Protein AF-A0AAV1XYU0-F1 (afdb_monomer_lite)

Organism: Lupinus luteus (NCBI:txid3873)

pLDDT: mean 74.03, std 12.29, range [37.25, 91.75]

Secondary structure (DSSP, 8-state):
-BPPTT---PPPPPSSSTTS---------B--GGGGG--------S----B----GGGTS-SS----S-EEEEEEEE-TTS-EEEEEEEEE----GGGHHHHHHHS--

Foldseek 3Di:
DADDQEDDDDFDDAPDCVVHGDGPDDDDHDYDPVSLVDDHDYDDDDDDQFDWDDRPCVFPPDDDQFPDKTKDWTFTAGPVRDTDGIDIDIDGHHPPVCVVVVVVVVVD

Sequence (108 aa):
MAMRSNEIFEIKVDKVGGENLTWNDKFLFHVTPDFLVSETSSTFRDHLIGTVRFLISNILGGDSVRVTPCFSAVQIRRSSGRFHDVMNIGAMLIDSSEIHVLKKRYQR

Radius of gyration: 15.54 Å; chains: 1; bounding box: 39×28×39 Å

Structure (mmCIF, N/CA/C/O backbone):
data_AF-A0AAV1XYU0-F1
#
_entry.id   AF-A0AAV1XYU0-F1
#
loop_
_atom_site.group_PDB
_atom_site.id
_atom_site.type_symbol
_atom_site.label_atom_id
_atom_site.label_alt_id
_atom_site.label_comp_id
_atom_site.label_asym_id
_atom_site.label_entity_id
_atom_site.label_seq_id
_atom_site.pdbx_PDB_ins_code
_atom_site.Cartn_x
_atom_site.Cartn_y
_atom_site.Cartn_z
_atom_site.occupancy
_atom_site.B_iso_or_equiv
_atom_site.auth_seq_id
_atom_site.auth_comp_id
_atom_site.auth_asym_id
_atom_site.auth_atom_id
_atom_site.pdbx_PDB_model_num
ATOM 1 N N . MET A 1 1 ? 17.965 -8.530 -1.774 1.00 41.47 1 MET A N 1
ATOM 2 C CA . MET A 1 1 ? 17.014 -9.576 -1.348 1.00 41.47 1 MET A CA 1
ATOM 3 C C . MET A 1 1 ? 15.804 -9.466 -2.261 1.00 41.47 1 MET A C 1
ATOM 5 O O . MET A 1 1 ? 15.324 -8.353 -2.438 1.00 41.47 1 MET A O 1
ATOM 9 N N . ALA A 1 2 ? 15.424 -10.546 -2.946 1.00 52.84 2 ALA A N 1
ATOM 10 C CA . ALA A 1 2 ? 14.253 -10.549 -3.824 1.00 52.84 2 ALA A CA 1
ATOM 11 C C . ALA A 1 2 ? 13.019 -10.920 -2.996 1.00 52.84 2 ALA A C 1
ATOM 13 O O . ALA A 1 2 ? 13.079 -11.911 -2.268 1.00 52.84 2 ALA A O 1
ATOM 14 N N . MET A 1 3 ? 11.949 -10.128 -3.082 1.00 57.34 3 MET A N 1
ATOM 15 C CA . MET A 1 3 ? 10.731 -10.372 -2.303 1.00 57.34 3 MET A CA 1
ATOM 16 C C . MET A 1 3 ? 10.027 -11.623 -2.836 1.00 57.34 3 MET A C 1
ATOM 18 O O . MET A 1 3 ? 9.822 -11.760 -4.043 1.00 57.34 3 MET A O 1
ATOM 22 N N . ARG A 1 4 ? 9.674 -12.551 -1.942 1.00 57.88 4 ARG A N 1
ATOM 23 C CA . ARG A 1 4 ? 8.853 -13.728 -2.272 1.00 57.88 4 ARG A CA 1
ATOM 24 C C . ARG A 1 4 ? 7.385 -13.442 -1.960 1.00 57.88 4 ARG A C 1
ATOM 26 O O . ARG A 1 4 ? 7.082 -12.625 -1.096 1.00 57.88 4 ARG A O 1
ATOM 33 N N . SER A 1 5 ? 6.474 -14.149 -2.625 1.00 55.75 5 SER A N 1
ATOM 34 C CA . SER A 1 5 ? 5.019 -13.918 -2.618 1.00 55.75 5 SER A CA 1
ATOM 35 C C . SER A 1 5 ? 4.307 -13.998 -1.255 1.00 55.75 5 SER A C 1
ATOM 37 O O . SER A 1 5 ? 3.106 -13.777 -1.217 1.00 55.75 5 SER A O 1
ATOM 39 N N . ASN A 1 6 ? 5.004 -14.234 -0.136 1.00 61.50 6 ASN A N 1
ATOM 40 C CA . ASN A 1 6 ? 4.417 -14.329 1.209 1.00 61.50 6 ASN A CA 1
ATOM 41 C C . ASN A 1 6 ? 5.315 -13.745 2.326 1.00 61.50 6 ASN A C 1
ATOM 43 O O . ASN A 1 6 ? 5.233 -14.183 3.472 1.00 61.50 6 ASN A O 1
ATOM 47 N N . GLU A 1 7 ? 6.205 -12.794 2.021 1.00 67.94 7 GLU A N 1
ATOM 48 C CA . GLU A 1 7 ? 6.972 -12.105 3.072 1.00 67.94 7 GLU A CA 1
ATOM 49 C C . GLU A 1 7 ? 6.107 -11.067 3.802 1.00 67.94 7 GLU A C 1
ATOM 51 O O . GLU A 1 7 ? 5.445 -10.236 3.179 1.00 67.94 7 GLU A O 1
ATOM 56 N N . ILE A 1 8 ? 6.121 -11.127 5.135 1.00 69.56 8 ILE A N 1
ATOM 57 C CA . ILE A 1 8 ? 5.430 -10.187 6.021 1.00 69.56 8 ILE A CA 1
ATOM 58 C C . ILE A 1 8 ? 6.482 -9.262 6.629 1.00 69.56 8 ILE A C 1
ATOM 60 O O . ILE A 1 8 ? 7.501 -9.730 7.134 1.00 69.56 8 ILE A O 1
ATOM 64 N N . PHE A 1 9 ? 6.215 -7.959 6.595 1.00 73.69 9 PHE A N 1
ATOM 65 C CA . PHE A 1 9 ? 7.048 -6.941 7.225 1.00 73.69 9 PHE A CA 1
ATOM 66 C C . PHE A 1 9 ? 6.265 -6.254 8.336 1.00 73.69 9 PHE A C 1
ATOM 68 O O . PHE A 1 9 ? 5.089 -5.931 8.169 1.00 73.69 9 PHE A O 1
ATOM 75 N N . GLU A 1 10 ? 6.939 -6.015 9.455 1.00 76.94 10 GLU A N 1
ATOM 76 C CA . GLU A 1 10 ? 6.411 -5.242 10.571 1.00 76.94 10 GLU A CA 1
ATOM 77 C C . GLU A 1 10 ? 7.036 -3.846 10.548 1.00 76.94 10 GLU A C 1
ATOM 79 O O . GLU A 1 10 ? 8.255 -3.691 10.442 1.00 76.94 10 GLU A O 1
ATOM 84 N N . ILE A 1 11 ? 6.189 -2.823 10.625 1.00 77.75 11 ILE A N 1
ATOM 85 C CA . ILE A 1 11 ? 6.604 -1.432 10.827 1.00 77.75 11 ILE A CA 1
ATOM 86 C C . ILE A 1 11 ? 6.635 -1.111 12.315 1.00 77.75 11 ILE A C 1
ATOM 88 O O . ILE A 1 11 ? 5.952 -1.741 13.128 1.00 77.75 11 ILE A O 1
ATOM 92 N N . LYS A 1 12 ? 7.417 -0.098 12.685 1.00 77.31 12 LYS A N 1
ATOM 93 C CA . LYS A 1 12 ? 7.482 0.341 14.075 1.00 77.31 12 LYS A CA 1
ATOM 94 C C . LYS A 1 12 ? 6.126 0.900 14.511 1.00 77.31 12 LYS A C 1
ATOM 96 O O . LYS A 1 12 ? 5.467 1.631 13.775 1.00 77.31 12 LYS A O 1
ATOM 101 N N . VAL A 1 13 ? 5.748 0.609 15.755 1.00 78.06 13 VAL A N 1
ATOM 102 C CA . VAL A 1 13 ? 4.583 1.237 16.388 1.00 78.06 13 VAL A CA 1
ATOM 103 C C . VAL A 1 13 ? 4.791 2.751 16.438 1.00 78.06 13 VAL A C 1
ATOM 105 O O . VAL A 1 13 ? 5.782 3.227 17.006 1.00 78.06 13 VAL A O 1
ATOM 108 N N . ASP A 1 14 ? 3.849 3.495 15.862 1.00 77.62 14 ASP A N 1
ATOM 109 C CA . ASP A 1 14 ? 3.817 4.945 15.985 1.00 77.62 14 ASP A CA 1
ATOM 110 C C . ASP A 1 14 ? 3.397 5.311 17.413 1.00 77.62 14 ASP A C 1
ATOM 112 O O . ASP A 1 14 ? 2.354 4.884 17.905 1.00 77.62 14 ASP A O 1
ATOM 116 N N . LYS A 1 15 ? 4.254 6.068 18.100 1.00 80.44 15 LYS A N 1
ATOM 117 C CA . LYS A 1 15 ? 4.016 6.545 19.470 1.00 80.44 15 LYS A CA 1
ATOM 118 C C . LYS A 1 15 ? 3.639 8.027 19.516 1.00 80.44 15 LYS A C 1
ATOM 120 O O . LYS A 1 15 ? 3.400 8.540 20.603 1.00 80.44 15 LYS A O 1
ATOM 125 N N . VAL A 1 16 ? 3.657 8.716 18.375 1.00 79.62 16 VAL A N 1
ATOM 126 C CA . VAL A 1 16 ? 3.552 10.177 18.279 1.00 79.62 16 VAL A CA 1
ATOM 127 C C . VAL A 1 16 ? 2.251 10.594 17.599 1.00 79.62 16 VAL A C 1
ATOM 129 O O . VAL A 1 16 ? 1.597 11.507 18.091 1.00 79.62 16 VAL A O 1
ATOM 132 N N . GLY A 1 17 ? 1.850 9.924 16.514 1.00 72.06 17 GLY A N 1
ATOM 133 C CA . GLY A 1 17 ? 0.690 10.318 15.705 1.00 72.06 17 GLY A CA 1
ATOM 134 C C . GLY A 1 17 ? -0.672 10.177 16.393 1.00 72.06 17 GLY A C 1
ATOM 135 O O . GLY A 1 17 ? -1.652 10.761 15.933 1.00 72.06 17 GLY A O 1
ATOM 136 N N . GLY A 1 18 ? -0.751 9.455 17.517 1.00 79.06 18 GLY A N 1
ATOM 137 C CA . GLY A 1 18 ? -2.000 9.249 18.252 1.00 79.06 18 GLY A CA 1
ATOM 138 C C . GLY A 1 18 ? -3.059 8.580 17.372 1.00 79.06 18 GLY A C 1
ATOM 139 O O . GLY A 1 18 ? -2.857 7.463 16.907 1.00 79.06 18 GLY A O 1
ATOM 140 N N . GLU A 1 19 ? -4.174 9.273 17.135 1.00 75.50 19 GLU A N 1
ATOM 141 C CA . GLU A 1 19 ? -5.249 8.813 16.240 1.00 75.50 19 GLU A CA 1
ATOM 142 C C . GLU A 1 19 ? -4.906 8.977 14.745 1.00 75.50 19 GLU A C 1
ATOM 144 O O . GLU A 1 19 ? -5.512 8.318 13.909 1.00 75.50 19 GLU A O 1
ATOM 149 N N . ASN A 1 20 ? -3.909 9.803 14.399 1.00 77.12 20 ASN A N 1
ATOM 150 C CA . ASN A 1 20 ? -3.440 10.030 13.029 1.00 77.12 20 ASN A CA 1
ATOM 151 C C . ASN A 1 20 ? -2.060 9.400 12.828 1.00 77.12 20 ASN A C 1
ATOM 153 O O . ASN A 1 20 ? -1.021 10.067 12.874 1.00 77.12 20 ASN A O 1
ATOM 157 N N . LEU A 1 21 ? -2.060 8.089 12.617 1.00 72.81 21 LEU A N 1
ATOM 158 C CA . LEU A 1 21 ? -0.839 7.294 12.522 1.00 72.81 21 LEU A CA 1
ATOM 159 C C . LEU A 1 21 ? 0.039 7.777 11.359 1.00 72.81 21 LEU A C 1
ATOM 161 O O . LEU A 1 21 ? -0.407 7.872 10.215 1.00 72.81 21 LEU A O 1
ATOM 165 N N . THR A 1 22 ? 1.305 8.086 11.648 1.00 73.31 22 THR A N 1
ATOM 166 C CA . THR A 1 22 ? 2.270 8.603 10.668 1.00 73.31 22 THR A CA 1
ATOM 167 C C . THR A 1 22 ? 3.380 7.587 10.406 1.00 73.31 22 THR A C 1
ATOM 169 O O . THR A 1 22 ? 4.529 7.739 10.825 1.00 73.31 22 THR A O 1
ATOM 172 N N . TRP A 1 23 ? 3.051 6.520 9.681 1.00 72.75 23 TRP A N 1
ATOM 173 C CA . TRP A 1 23 ? 4.047 5.542 9.243 1.00 72.75 23 TRP A CA 1
ATOM 174 C C . TRP A 1 23 ? 4.724 6.001 7.950 1.00 72.75 23 TRP A C 1
ATOM 176 O O . TRP A 1 23 ? 4.177 5.862 6.861 1.00 72.75 23 TRP A O 1
ATOM 186 N N . ASN A 1 24 ? 5.931 6.557 8.077 1.00 73.88 24 ASN A N 1
ATOM 187 C CA . ASN A 1 24 ? 6.743 7.038 6.948 1.00 73.88 24 ASN A CA 1
ATOM 188 C C . ASN A 1 24 ? 7.847 6.051 6.527 1.00 73.88 24 ASN A C 1
ATOM 190 O O . ASN A 1 24 ? 8.750 6.420 5.768 1.00 73.88 24 ASN A O 1
ATOM 194 N N . ASP A 1 25 ? 7.795 4.816 7.032 1.00 76.88 25 ASP A N 1
ATOM 195 C CA . ASP A 1 25 ? 8.737 3.764 6.668 1.00 76.88 25 ASP A CA 1
ATOM 196 C C . ASP A 1 25 ? 8.622 3.440 5.173 1.00 76.88 25 ASP A C 1
ATOM 198 O O . ASP A 1 25 ? 7.532 3.332 4.607 1.00 76.88 25 ASP A O 1
ATOM 202 N N . LYS A 1 26 ? 9.773 3.306 4.511 1.00 76.69 26 LYS A N 1
ATOM 203 C CA . LYS A 1 26 ? 9.859 3.021 3.077 1.00 76.69 26 LYS A CA 1
ATOM 204 C C . LYS A 1 26 ? 10.529 1.680 2.877 1.00 76.69 26 LYS A C 1
ATOM 206 O O . LYS A 1 26 ? 11.645 1.463 3.344 1.00 76.69 26 LYS A O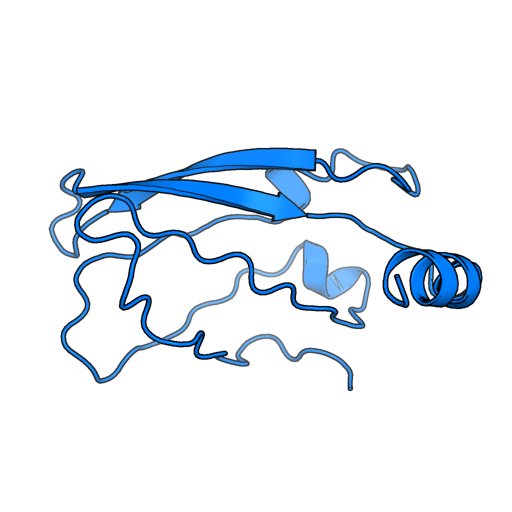 1
ATOM 211 N N . PHE A 1 27 ? 9.870 0.822 2.117 1.00 79.56 27 PHE A N 1
ATOM 212 C CA . PHE A 1 27 ? 10.395 -0.483 1.763 1.00 79.56 27 PHE A CA 1
ATOM 213 C C . PHE A 1 27 ? 10.855 -0.492 0.309 1.00 79.56 27 PHE A C 1
ATOM 215 O O . PHE A 1 27 ? 10.180 0.045 -0.569 1.00 79.56 27 PHE A O 1
ATOM 222 N N . LEU A 1 28 ? 12.014 -1.101 0.061 1.00 78.69 28 LEU A N 1
ATOM 223 C CA . LEU A 1 28 ? 12.547 -1.308 -1.279 1.00 78.69 28 LEU A CA 1
ATOM 224 C C . LEU A 1 28 ? 12.640 -2.805 -1.540 1.00 78.69 28 LEU A C 1
ATOM 226 O O . LEU A 1 28 ? 13.340 -3.524 -0.827 1.00 78.69 28 LEU A O 1
ATOM 230 N N . PHE A 1 29 ? 11.974 -3.248 -2.599 1.00 78.75 29 PHE A N 1
ATOM 231 C CA . PHE A 1 29 ? 11.941 -4.646 -2.994 1.00 78.75 29 PHE A CA 1
ATOM 232 C C . PHE A 1 29 ? 12.496 -4.801 -4.401 1.00 78.75 29 PHE A C 1
ATOM 234 O O . PHE A 1 29 ? 12.145 -4.044 -5.304 1.00 78.75 29 PHE A O 1
ATOM 241 N N . HIS A 1 30 ? 13.344 -5.809 -4.589 1.00 79.00 30 HIS A N 1
ATOM 242 C CA . HIS A 1 30 ? 13.671 -6.290 -5.922 1.00 79.00 30 HIS A CA 1
ATOM 243 C C . HIS A 1 30 ? 12.649 -7.364 -6.291 1.00 79.00 30 HIS A C 1
ATOM 245 O O . HIS A 1 30 ? 12.551 -8.383 -5.602 1.00 79.00 30 HIS A O 1
ATOM 251 N N . VAL A 1 31 ? 11.876 -7.121 -7.343 1.00 75.94 31 VAL A N 1
ATOM 252 C CA . VAL A 1 31 ? 10.761 -7.977 -7.759 1.00 75.94 31 VAL A CA 1
ATOM 253 C C . VAL A 1 31 ? 10.938 -8.386 -9.214 1.00 75.94 31 VAL A C 1
ATOM 255 O O . VAL A 1 31 ? 11.504 -7.636 -10.008 1.00 75.94 31 VAL A O 1
ATOM 258 N N . THR A 1 32 ? 10.481 -9.585 -9.566 1.00 78.25 32 THR A N 1
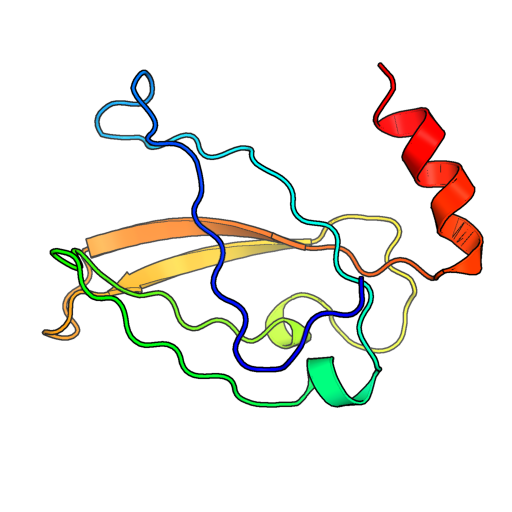ATOM 259 C CA . THR A 1 32 ? 10.353 -9.984 -10.972 1.00 78.25 32 THR A CA 1
ATOM 260 C C . THR A 1 32 ? 9.083 -9.367 -11.567 1.00 78.25 32 THR A C 1
ATOM 262 O O . THR A 1 32 ? 8.154 -9.064 -10.814 1.00 78.25 32 THR A O 1
ATOM 265 N N . PRO A 1 33 ? 8.987 -9.198 -12.897 1.00 74.25 33 PRO A N 1
ATOM 266 C CA . PRO A 1 33 ? 7.762 -8.703 -13.530 1.00 74.25 33 PRO A CA 1
ATOM 267 C C . PRO A 1 33 ? 6.510 -9.509 -13.140 1.00 74.25 33 PRO A C 1
ATOM 269 O O . PRO A 1 33 ? 5.478 -8.921 -12.824 1.00 74.25 33 PRO A O 1
ATOM 272 N N . ASP A 1 34 ? 6.629 -10.837 -13.040 1.00 73.94 34 ASP A N 1
ATOM 273 C CA . ASP A 1 34 ? 5.528 -11.743 -12.669 1.00 73.94 34 ASP A CA 1
ATOM 274 C C . ASP A 1 34 ? 4.972 -11.496 -11.257 1.00 73.94 34 ASP A C 1
ATOM 276 O O . ASP A 1 34 ? 3.809 -11.782 -10.975 1.00 73.94 34 ASP A O 1
ATOM 280 N N . PHE A 1 35 ? 5.777 -10.937 -10.348 1.00 74.94 35 PHE A N 1
ATOM 281 C CA . PHE A 1 35 ? 5.319 -10.601 -9.000 1.00 74.94 35 PHE A CA 1
ATOM 282 C C . PHE A 1 35 ? 4.249 -9.502 -9.017 1.00 74.94 35 PHE A C 1
ATOM 284 O O . PHE A 1 35 ? 3.330 -9.527 -8.200 1.00 74.94 35 PHE A O 1
ATOM 291 N N . LEU A 1 36 ? 4.331 -8.555 -9.959 1.00 68.06 36 LEU A N 1
ATOM 292 C CA . LEU A 1 36 ? 3.424 -7.403 -10.031 1.00 68.06 36 LEU A CA 1
ATOM 293 C C . LEU A 1 36 ? 1.979 -7.789 -10.383 1.00 68.06 36 LEU A C 1
ATOM 295 O O . LEU A 1 36 ? 1.068 -6.989 -10.167 1.00 68.06 36 LEU A O 1
ATOM 299 N N . VAL A 1 37 ? 1.773 -9.000 -10.910 1.00 68.31 37 VAL A N 1
ATOM 300 C CA . VAL A 1 37 ? 0.464 -9.525 -11.326 1.00 68.31 37 VAL A CA 1
ATOM 301 C C . VAL A 1 37 ? -0.062 -10.642 -10.419 1.00 68.31 37 VAL A C 1
ATOM 303 O O . VAL A 1 37 ? -1.197 -11.076 -10.597 1.00 68.31 37 VAL A O 1
ATOM 306 N N . SER A 1 38 ? 0.725 -11.112 -9.445 1.00 65.25 38 SER A N 1
ATOM 307 C CA . SER A 1 38 ? 0.316 -12.221 -8.577 1.00 65.25 38 SER A CA 1
ATOM 308 C C . SER A 1 38 ? -0.534 -11.739 -7.398 1.00 65.25 38 SER A C 1
ATOM 310 O O . SER A 1 38 ? -0.223 -10.726 -6.768 1.00 65.25 38 SER A O 1
ATOM 312 N N . GLU A 1 39 ? -1.578 -12.492 -7.052 1.00 64.06 39 GLU A N 1
ATOM 313 C CA . GLU A 1 39 ? -2.305 -12.277 -5.804 1.00 64.06 39 GLU A CA 1
ATOM 314 C C . GLU A 1 39 ? -1.539 -12.880 -4.622 1.00 64.06 39 GLU A C 1
ATOM 316 O O . GLU A 1 39 ? -1.128 -14.039 -4.660 1.00 64.06 39 GLU A O 1
ATOM 321 N N . THR A 1 40 ? -1.388 -12.110 -3.544 1.00 66.06 40 THR A N 1
ATOM 322 C CA . THR A 1 40 ? -0.754 -12.570 -2.303 1.00 66.06 40 THR A CA 1
ATOM 323 C C . THR A 1 40 ? -1.747 -12.529 -1.141 1.00 66.06 40 THR A C 1
ATOM 325 O O . THR A 1 40 ? -2.695 -11.734 -1.121 1.00 66.06 40 THR A O 1
ATOM 328 N N . SER A 1 41 ? -1.565 -13.423 -0.168 1.00 59.84 41 SER A N 1
ATOM 329 C CA . SER A 1 41 ? -2.371 -13.472 1.055 1.00 59.84 41 SER A CA 1
ATOM 330 C C . SER A 1 41 ? -1.478 -13.734 2.258 1.00 59.84 41 SER A C 1
ATOM 332 O O . SER A 1 41 ? -0.627 -14.618 2.205 1.00 59.84 41 SER A O 1
ATOM 334 N N . SER A 1 42 ? -1.705 -13.020 3.356 1.00 62.94 42 SER A N 1
ATOM 335 C CA . SER A 1 42 ? -0.984 -13.218 4.612 1.00 62.94 42 SER A CA 1
ATOM 336 C C . SER A 1 42 ? -1.948 -13.395 5.785 1.00 62.94 42 SER A C 1
ATOM 338 O O . SER A 1 42 ? -3.094 -12.945 5.754 1.00 62.94 42 SER A O 1
ATOM 340 N N . THR A 1 43 ? -1.475 -14.074 6.830 1.00 59.22 43 THR A N 1
ATOM 341 C CA . THR A 1 43 ? -2.203 -14.287 8.088 1.00 59.22 43 THR A CA 1
ATOM 342 C C . THR A 1 43 ? -1.433 -13.644 9.237 1.00 59.22 43 THR A C 1
ATOM 344 O O . THR A 1 43 ? -0.245 -13.925 9.398 1.00 59.22 43 THR A O 1
ATOM 347 N N . PHE A 1 44 ? -2.102 -12.828 10.052 1.00 64.81 44 PHE A N 1
ATOM 348 C CA . PHE A 1 44 ? -1.519 -12.170 11.227 1.00 64.81 44 PHE A CA 1
ATOM 349 C C . PHE A 1 44 ? -1.939 -12.891 12.515 1.00 64.81 44 PHE A C 1
ATOM 351 O O . PHE A 1 44 ? -3.062 -13.389 12.596 1.00 64.81 44 PHE A O 1
ATOM 358 N N . ARG A 1 45 ? -1.040 -12.973 13.508 1.00 58.69 45 ARG A N 1
ATOM 359 C CA . ARG A 1 45 ? -1.307 -13.645 14.799 1.00 58.69 45 ARG A CA 1
ATOM 360 C C . ARG A 1 45 ? -1.830 -12.704 15.891 1.00 58.69 45 ARG A C 1
ATOM 362 O O . ARG A 1 45 ? -2.463 -13.182 16.825 1.00 58.69 45 ARG A O 1
ATOM 369 N N . ASP A 1 46 ? -1.590 -11.401 15.761 1.00 70.44 46 ASP A N 1
ATOM 370 C CA . ASP A 1 46 ? -2.001 -10.392 16.744 1.00 70.44 46 ASP A CA 1
ATOM 371 C C . ASP A 1 46 ? -3.449 -9.919 16.556 1.00 70.44 46 ASP A C 1
ATOM 373 O O . ASP A 1 46 ? -4.121 -10.268 15.581 1.00 70.44 46 ASP A O 1
ATOM 377 N N . HIS A 1 47 ? -3.944 -9.103 17.498 1.00 77.12 47 HIS A N 1
ATOM 378 C CA . HIS A 1 47 ? -5.282 -8.512 17.428 1.00 77.12 47 HIS A CA 1
ATOM 379 C C . HIS A 1 47 ? -5.403 -7.560 16.227 1.00 77.12 47 HIS A C 1
ATOM 381 O O . HIS A 1 47 ? -5.095 -6.371 16.295 1.00 77.12 47 HIS A O 1
ATOM 387 N N . LEU A 1 48 ? -5.858 -8.115 15.107 1.00 80.75 48 LEU A N 1
ATOM 388 C CA . LEU A 1 48 ? -5.963 -7.432 13.829 1.00 80.75 48 LEU A CA 1
ATOM 389 C C . LEU A 1 48 ? -7.138 -6.449 13.824 1.00 80.75 48 LEU A C 1
ATOM 391 O O . LEU A 1 48 ? -8.305 -6.842 13.775 1.00 80.75 48 LEU A O 1
ATOM 395 N N . ILE A 1 49 ? -6.826 -5.154 13.833 1.00 84.19 49 ILE A N 1
ATOM 396 C CA . ILE A 1 49 ? -7.836 -4.087 13.826 1.00 84.19 49 ILE A CA 1
ATOM 397 C C . ILE A 1 49 ? -8.518 -3.984 12.450 1.00 84.19 49 ILE A C 1
ATOM 399 O O . ILE A 1 49 ? -9.731 -3.765 12.361 1.00 84.19 49 ILE A O 1
ATOM 403 N N . GLY A 1 50 ? -7.763 -4.208 11.373 1.00 85.50 50 GLY A N 1
ATOM 404 C CA . GLY A 1 50 ? -8.271 -4.226 10.009 1.00 85.50 50 GLY A CA 1
ATOM 405 C C . GLY A 1 50 ? -7.213 -4.639 8.993 1.00 85.50 50 GLY A C 1
ATOM 406 O O . GLY A 1 50 ? -6.045 -4.814 9.326 1.00 85.50 50 GLY A O 1
ATOM 407 N N . THR A 1 51 ? -7.644 -4.811 7.748 1.00 87.81 51 THR A N 1
ATOM 408 C CA . THR A 1 51 ? -6.788 -5.177 6.619 1.00 87.81 51 THR A CA 1
ATOM 409 C C . THR A 1 51 ? -6.990 -4.221 5.460 1.00 87.81 51 THR A C 1
ATOM 411 O O . THR A 1 51 ? -8.057 -3.625 5.286 1.00 87.81 51 THR A O 1
ATOM 414 N N . VAL A 1 52 ? -5.942 -4.112 4.656 1.00 86.56 52 VAL A N 1
ATOM 415 C CA . VAL A 1 52 ? -5.955 -3.458 3.357 1.00 86.56 52 VAL A CA 1
ATOM 416 C C . VAL A 1 52 ? -5.462 -4.484 2.349 1.00 86.56 52 VAL A C 1
ATOM 418 O O . VAL A 1 52 ? -4.394 -5.065 2.529 1.00 86.56 52 VAL A O 1
ATOM 421 N N . ARG A 1 53 ? -6.232 -4.694 1.281 1.00 83.75 53 ARG A N 1
ATOM 422 C CA . ARG A 1 53 ? -5.778 -5.424 0.095 1.00 83.75 53 ARG A CA 1
ATOM 423 C C . ARG A 1 53 ? -5.616 -4.421 -1.030 1.00 83.75 53 ARG A C 1
ATOM 425 O O . ARG A 1 53 ? -6.542 -3.671 -1.329 1.00 83.75 53 ARG A O 1
ATOM 432 N N . PHE A 1 54 ? -4.441 -4.410 -1.637 1.00 81.12 54 PHE A N 1
ATOM 433 C CA . PHE A 1 54 ? -4.092 -3.433 -2.649 1.00 81.12 54 PHE A CA 1
ATOM 434 C C . PHE A 1 54 ? -3.232 -4.080 -3.728 1.00 81.12 54 PHE A C 1
ATOM 436 O O . PHE A 1 54 ? -2.212 -4.696 -3.427 1.00 81.12 54 PHE A O 1
ATOM 443 N N . LEU A 1 55 ? -3.662 -3.943 -4.981 1.00 81.81 55 LEU A N 1
ATOM 444 C CA . LEU A 1 55 ? -2.889 -4.379 -6.136 1.00 81.81 55 LEU A CA 1
ATOM 445 C C . LEU A 1 55 ? -1.982 -3.232 -6.566 1.00 81.81 55 LEU A C 1
ATOM 447 O O . LEU A 1 55 ? -2.460 -2.144 -6.879 1.00 81.81 55 LEU A O 1
ATOM 451 N N . ILE A 1 56 ? -0.673 -3.476 -6.594 1.00 79.06 56 ILE A N 1
ATOM 452 C CA . ILE A 1 56 ? 0.326 -2.462 -6.964 1.00 79.06 56 ILE A CA 1
ATOM 453 C C . ILE A 1 56 ? 0.085 -1.941 -8.392 1.00 79.06 56 ILE A C 1
ATOM 455 O O . ILE A 1 56 ? 0.252 -0.748 -8.660 1.00 79.06 56 ILE A O 1
ATOM 459 N N . SER A 1 57 ? -0.392 -2.810 -9.285 1.00 77.75 57 SER A N 1
ATOM 460 C CA . SER A 1 57 ? -0.801 -2.462 -10.649 1.00 77.75 57 SER A CA 1
ATOM 461 C C . SER A 1 57 ? -1.891 -1.383 -10.713 1.00 77.75 57 SER A C 1
ATOM 463 O O . SER A 1 57 ? -1.955 -0.654 -11.698 1.00 77.75 57 SER A O 1
ATOM 465 N N . ASN A 1 58 ? -2.699 -1.202 -9.659 1.00 78.50 58 ASN A N 1
ATOM 466 C CA . ASN A 1 58 ? -3.725 -0.156 -9.627 1.00 78.50 58 ASN A CA 1
ATOM 467 C C . ASN A 1 58 ? -3.139 1.262 -9.565 1.00 78.50 58 ASN A C 1
ATOM 469 O O . ASN A 1 58 ? -3.834 2.207 -9.932 1.00 78.50 58 ASN A O 1
ATOM 473 N N . ILE A 1 59 ? -1.900 1.440 -9.088 1.00 79.81 59 ILE A N 1
ATOM 474 C CA . ILE A 1 59 ? -1.263 2.773 -9.016 1.00 79.81 59 ILE A CA 1
ATOM 475 C C . ILE A 1 59 ? -0.085 2.925 -9.958 1.00 79.81 59 ILE A C 1
ATOM 477 O O . ILE A 1 59 ? 0.227 4.035 -10.389 1.00 79.81 59 ILE A O 1
ATOM 481 N N . LEU A 1 60 ? 0.555 1.813 -10.304 1.00 77.00 60 LEU A N 1
ATOM 482 C CA . LEU A 1 60 ? 1.607 1.766 -11.300 1.00 77.00 60 LEU A CA 1
ATOM 483 C C . LEU A 1 60 ? 0.954 1.479 -12.656 1.00 77.00 60 LEU A C 1
ATOM 485 O O . LEU A 1 60 ? 0.984 0.358 -13.149 1.00 77.00 60 LEU A O 1
ATOM 489 N N . GLY A 1 61 ? 0.296 2.489 -13.234 1.00 64.06 61 GLY A N 1
ATOM 490 C CA . GLY A 1 61 ? -0.276 2.376 -14.580 1.00 64.06 61 GLY A CA 1
ATOM 491 C C . GLY A 1 61 ? 0.808 2.039 -15.614 1.00 64.06 61 GLY A C 1
ATOM 492 O O . GLY A 1 61 ? 1.912 2.583 -15.526 1.00 64.06 61 GLY A O 1
ATOM 493 N N . GLY A 1 62 ? 0.473 1.155 -16.560 1.00 60.00 62 GLY A N 1
ATOM 494 C CA . GLY A 1 62 ? 1.402 0.435 -17.441 1.00 60.00 62 GLY A CA 1
ATOM 495 C C . GLY A 1 62 ? 2.475 1.251 -18.183 1.00 60.00 62 GLY A C 1
ATOM 496 O O . GLY A 1 62 ? 2.295 2.425 -18.508 1.00 60.00 62 GLY A O 1
ATOM 497 N N . ASP A 1 63 ? 3.584 0.552 -18.445 1.00 54.62 63 ASP A N 1
ATOM 498 C CA . ASP A 1 63 ? 4.656 0.814 -19.421 1.00 54.62 63 ASP A CA 1
ATOM 499 C C . ASP A 1 63 ? 5.541 2.060 -19.305 1.00 54.62 63 ASP A C 1
ATOM 501 O O . ASP A 1 63 ? 6.177 2.476 -20.269 1.00 54.62 63 ASP A O 1
ATOM 505 N N . SER A 1 64 ? 5.728 2.621 -18.113 1.00 52.50 64 SER A N 1
ATOM 506 C CA . SER A 1 64 ? 6.812 3.599 -17.942 1.00 52.50 64 SER A CA 1
ATOM 507 C C . SER A 1 64 ? 7.539 3.435 -16.623 1.00 52.50 64 SER A C 1
ATOM 509 O O . SER A 1 64 ? 6.929 3.300 -15.565 1.00 52.50 64 SER A O 1
ATOM 511 N N . VAL A 1 65 ? 8.870 3.463 -16.701 1.00 54.78 65 VAL A N 1
ATOM 512 C CA . VAL A 1 65 ? 9.773 3.686 -15.573 1.00 54.78 65 VAL A CA 1
ATOM 513 C C . VAL A 1 65 ? 9.332 4.983 -14.894 1.00 54.78 65 VAL A C 1
ATOM 515 O O . VAL A 1 65 ? 9.598 6.085 -15.374 1.00 54.78 65 VAL A O 1
ATOM 518 N N . ARG A 1 66 ? 8.564 4.868 -13.807 1.00 60.69 66 ARG A N 1
ATOM 519 C CA . ARG A 1 66 ? 8.078 6.032 -13.068 1.00 60.69 66 ARG A CA 1
ATOM 520 C C . ARG A 1 66 ? 9.128 6.397 -12.035 1.00 60.69 66 ARG A C 1
ATOM 522 O O . ARG A 1 66 ? 9.088 5.913 -10.916 1.00 60.69 66 ARG A O 1
ATOM 529 N N . VAL A 1 67 ? 10.017 7.323 -12.387 1.00 65.81 67 VAL A N 1
ATOM 530 C CA . VAL A 1 67 ? 10.916 7.995 -11.423 1.00 65.81 67 VAL A CA 1
ATOM 531 C C . VAL A 1 67 ? 10.119 8.850 -10.411 1.00 65.81 67 VAL A C 1
ATOM 533 O O . VAL A 1 67 ? 10.667 9.353 -9.429 1.00 65.81 67 VAL A O 1
ATOM 536 N N . THR A 1 68 ? 8.810 9.023 -10.630 1.00 74.94 68 THR A N 1
ATOM 537 C CA . THR A 1 68 ? 7.898 9.759 -9.750 1.00 74.94 68 THR A CA 1
ATOM 538 C C . THR A 1 68 ? 7.009 8.799 -8.949 1.00 74.94 68 THR A C 1
ATOM 540 O O . THR A 1 68 ? 6.290 7.996 -9.551 1.00 74.94 68 THR A O 1
ATOM 543 N N . PRO A 1 69 ? 6.993 8.901 -7.606 1.00 80.38 69 PRO A N 1
ATOM 544 C CA . PRO A 1 69 ? 6.074 8.133 -6.775 1.00 80.38 69 PRO A CA 1
ATOM 545 C C . PRO A 1 69 ? 4.612 8.447 -7.104 1.00 80.38 69 PRO A C 1
ATOM 547 O O . PRO A 1 69 ? 4.231 9.608 -7.246 1.00 80.38 69 PRO A O 1
ATOM 550 N N . CYS A 1 70 ? 3.791 7.407 -7.186 1.00 85.69 70 CYS A N 1
ATOM 551 C CA . CYS A 1 70 ? 2.338 7.502 -7.284 1.00 85.69 70 CYS A CA 1
ATOM 552 C C . CYS A 1 70 ? 1.725 7.227 -5.910 1.00 85.69 70 CYS A C 1
ATOM 554 O O . CYS A 1 70 ? 2.233 6.384 -5.172 1.00 85.69 70 CYS A O 1
ATOM 556 N N . PHE A 1 71 ? 0.631 7.910 -5.578 1.00 86.06 71 PHE A N 1
ATOM 557 C CA . PHE A 1 71 ? -0.030 7.792 -4.278 1.00 86.06 71 PHE A CA 1
ATOM 558 C C . PHE A 1 71 ? -1.489 7.371 -4.440 1.00 86.06 71 PHE A C 1
ATOM 560 O O . PHE A 1 71 ? -2.155 7.770 -5.394 1.00 86.06 71 PHE A O 1
ATOM 567 N N . SER A 1 72 ? -1.988 6.580 -3.497 1.00 88.44 72 SER A N 1
ATOM 568 C CA . SER A 1 72 ? -3.389 6.178 -3.414 1.00 88.44 72 SER A CA 1
ATOM 569 C C . SER A 1 72 ? -3.841 6.098 -1.963 1.00 88.44 72 SER A C 1
ATOM 571 O O . SER A 1 72 ? -3.080 5.702 -1.081 1.00 88.44 72 SER A O 1
ATOM 573 N N . ALA A 1 73 ? -5.093 6.480 -1.734 1.00 90.81 73 ALA A N 1
ATOM 574 C CA . ALA A 1 73 ? -5.768 6.357 -0.456 1.00 90.81 73 ALA A CA 1
ATOM 575 C C . ALA A 1 73 ? -6.640 5.097 -0.477 1.00 90.81 73 ALA A C 1
ATOM 577 O O . ALA A 1 73 ? -7.512 4.948 -1.336 1.00 90.81 73 ALA A O 1
ATOM 578 N N . VAL A 1 74 ? -6.409 4.184 0.463 1.00 90.62 74 VAL A N 1
ATOM 579 C CA . VAL A 1 74 ? -7.083 2.883 0.532 1.00 90.62 74 VAL A CA 1
ATOM 580 C C . VAL A 1 74 ? -7.808 2.714 1.855 1.00 90.62 74 VAL A C 1
ATOM 582 O O . VAL A 1 74 ? -7.319 3.106 2.908 1.00 90.62 74 VAL A O 1
ATOM 585 N N . GLN A 1 75 ? -8.996 2.118 1.812 1.00 91.75 75 GLN A N 1
ATOM 586 C CA . GLN A 1 75 ? -9.805 1.915 3.010 1.00 91.75 75 GLN A CA 1
ATOM 587 C C . GLN A 1 75 ? -9.285 0.734 3.829 1.00 91.75 75 GLN A C 1
ATOM 589 O O . GLN A 1 75 ? -9.209 -0.391 3.329 1.00 91.75 75 GLN A O 1
ATOM 594 N N . ILE A 1 76 ? -9.025 0.974 5.110 1.00 90.50 76 ILE A N 1
ATOM 595 C CA . ILE A 1 76 ? -8.824 -0.067 6.110 1.00 90.50 76 ILE A CA 1
ATOM 596 C C . ILE A 1 76 ? -10.193 -0.641 6.471 1.00 90.50 76 ILE A C 1
ATOM 598 O O . ILE A 1 76 ? -11.103 0.081 6.897 1.00 90.50 76 ILE A O 1
ATOM 602 N N . ARG A 1 77 ? -10.349 -1.957 6.311 1.00 90.44 77 ARG A N 1
ATOM 603 C CA . ARG A 1 77 ? -11.591 -2.670 6.630 1.00 90.44 77 ARG A CA 1
ATOM 604 C C . ARG A 1 77 ? -11.377 -3.628 7.787 1.00 90.44 77 ARG A C 1
ATOM 606 O O . ARG A 1 77 ? -10.423 -4.404 7.790 1.00 90.44 77 ARG A O 1
ATOM 613 N N . ARG A 1 78 ? 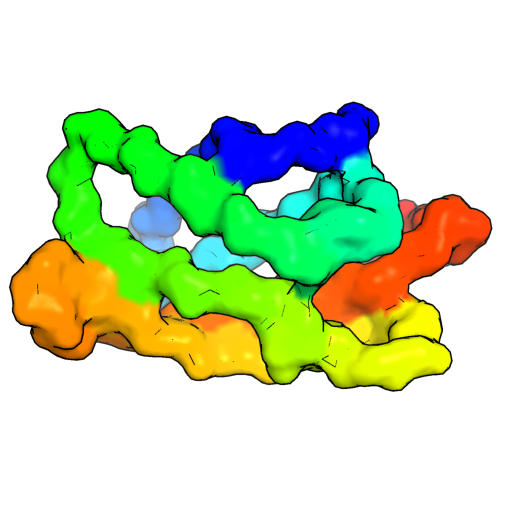-12.287 -3.602 8.763 1.00 89.38 78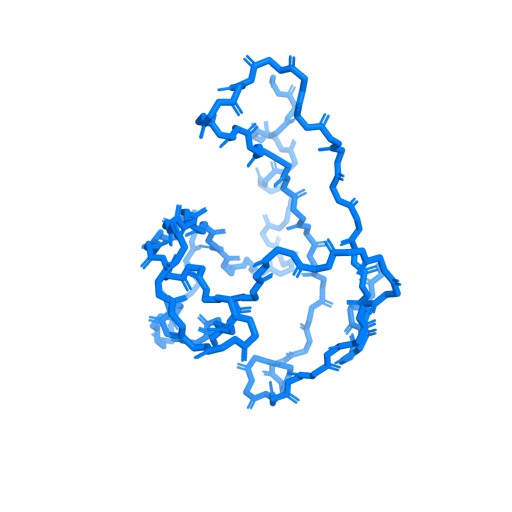 ARG A N 1
ATOM 614 C CA . ARG A 1 78 ? -12.320 -4.601 9.844 1.00 89.38 78 ARG A CA 1
ATOM 615 C C . ARG A 1 78 ? -12.605 -5.986 9.263 1.00 89.38 78 ARG A C 1
ATOM 617 O O . ARG A 1 78 ? -13.154 -6.094 8.170 1.00 89.38 78 ARG A O 1
ATOM 624 N N . SER A 1 79 ? -12.356 -7.041 10.036 1.00 85.19 79 SER A N 1
ATOM 625 C CA . SER A 1 79 ? -12.763 -8.411 9.673 1.00 85.19 79 SER A CA 1
ATOM 626 C C . SER A 1 79 ? -14.267 -8.544 9.383 1.00 85.19 79 SER A C 1
ATOM 628 O O . SER A 1 79 ? -14.669 -9.373 8.577 1.00 85.19 79 SER A O 1
ATOM 630 N N . SER A 1 80 ? -15.098 -7.674 9.970 1.00 87.19 80 SER A N 1
ATOM 631 C CA . SER A 1 80 ? -16.537 -7.565 9.673 1.00 87.19 80 SER A CA 1
ATOM 632 C C . SER A 1 80 ? -16.871 -6.867 8.345 1.00 87.19 80 SER A C 1
ATOM 634 O O . SER A 1 80 ? -18.041 -6.674 8.037 1.00 87.19 80 SER A O 1
ATOM 636 N N . GLY A 1 81 ? -15.876 -6.404 7.585 1.00 85.00 81 GLY A N 1
ATOM 637 C CA . GLY A 1 81 ? -16.052 -5.631 6.351 1.00 85.00 81 GLY A CA 1
ATOM 638 C C . GLY A 1 81 ? -16.396 -4.152 6.562 1.00 85.00 81 GLY A C 1
ATOM 639 O O . GLY A 1 81 ? -16.366 -3.380 5.598 1.00 85.00 81 GLY A O 1
ATOM 640 N N . ARG A 1 82 ? -16.679 -3.738 7.807 1.00 90.69 82 ARG A N 1
ATOM 641 C CA . ARG A 1 82 ? -16.958 -2.340 8.168 1.00 90.69 82 ARG A CA 1
ATOM 642 C C . ARG A 1 82 ? -15.737 -1.455 7.926 1.00 90.69 82 ARG A C 1
ATOM 644 O O . ARG A 1 82 ? -14.606 -1.865 8.199 1.00 90.69 82 ARG A O 1
ATOM 651 N N . PHE A 1 83 ? -15.997 -0.233 7.465 1.00 91.62 83 PHE A N 1
ATOM 652 C CA . PHE A 1 83 ? -14.990 0.820 7.376 1.00 91.62 83 PHE A CA 1
ATOM 653 C C . PHE A 1 83 ? -14.359 1.055 8.751 1.00 91.62 83 PHE A C 1
ATOM 655 O O . PHE A 1 83 ? -15.064 1.099 9.764 1.00 91.62 83 PHE A O 1
ATOM 662 N N . HIS A 1 84 ? -13.035 1.162 8.778 1.00 90.31 84 HIS A N 1
ATOM 663 C CA . HIS A 1 84 ? -12.296 1.542 9.969 1.00 90.31 84 HIS A CA 1
ATOM 664 C C . HIS A 1 84 ? -11.629 2.901 9.797 1.00 90.31 84 HIS A C 1
ATOM 666 O O . HIS A 1 84 ? -11.853 3.757 10.645 1.00 90.31 84 HIS A O 1
ATOM 672 N 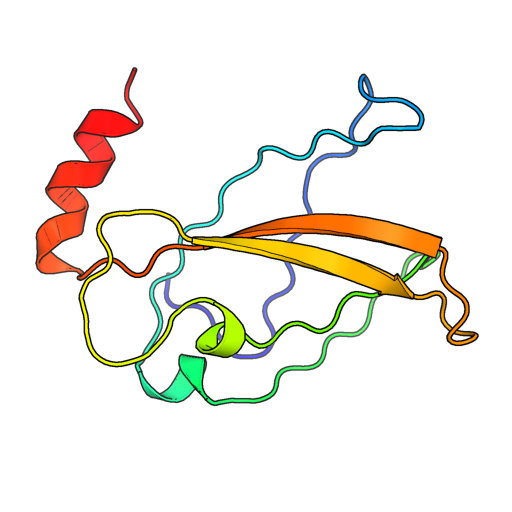N . ASP A 1 85 ? -10.836 3.058 8.734 1.00 90.31 85 ASP A N 1
ATOM 673 C CA . ASP A 1 85 ? -10.068 4.272 8.449 1.00 90.31 85 ASP A CA 1
ATOM 674 C C . ASP A 1 85 ? -9.534 4.268 6.998 1.00 90.31 85 ASP A C 1
ATOM 676 O O . ASP A 1 85 ? -9.857 3.369 6.213 1.00 90.31 85 ASP A O 1
ATOM 680 N N . VAL A 1 86 ? -8.703 5.244 6.633 1.00 90.75 86 VAL A N 1
ATOM 681 C CA . VAL A 1 86 ? -8.007 5.369 5.348 1.00 90.75 86 VAL A CA 1
ATOM 682 C C . VAL A 1 86 ? -6.490 5.341 5.556 1.00 90.75 86 VAL A C 1
ATOM 684 O O . VAL A 1 86 ? -5.943 6.080 6.364 1.00 90.75 86 VAL A O 1
ATOM 687 N N . MET A 1 87 ? -5.793 4.526 4.766 1.00 89.25 87 MET A N 1
ATOM 688 C CA . MET A 1 87 ? -4.334 4.484 4.703 1.00 89.25 87 MET A CA 1
ATOM 689 C C . MET A 1 87 ? -3.846 5.103 3.394 1.00 89.25 87 MET A C 1
ATOM 691 O O . MET A 1 87 ? -4.325 4.747 2.319 1.00 89.25 87 MET A O 1
ATOM 695 N N . ASN A 1 88 ? -2.872 6.006 3.472 1.00 89.50 88 ASN A N 1
ATOM 696 C CA . ASN A 1 88 ? -2.205 6.552 2.292 1.00 89.50 88 ASN A CA 1
ATOM 697 C C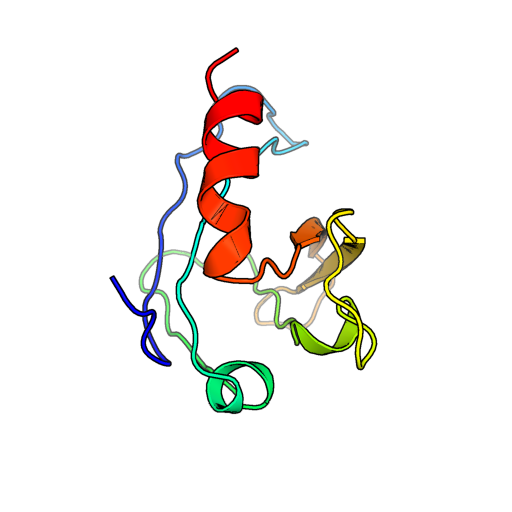 . ASN A 1 88 ? -1.000 5.677 1.936 1.00 89.50 88 ASN A C 1
ATOM 699 O O . ASN A 1 88 ? -0.128 5.451 2.770 1.00 89.50 88 ASN A O 1
ATOM 703 N N . ILE A 1 89 ? -0.938 5.201 0.695 1.00 88.00 89 ILE A N 1
ATOM 704 C CA . ILE A 1 89 ? 0.152 4.368 0.182 1.00 88.00 89 ILE A CA 1
ATOM 705 C C . ILE A 1 89 ? 0.812 5.089 -0.987 1.00 88.00 89 ILE A C 1
ATOM 707 O O . ILE A 1 89 ? 0.133 5.516 -1.920 1.00 88.00 89 ILE A O 1
ATOM 711 N N . GLY A 1 90 ? 2.140 5.194 -0.950 1.00 87.62 90 GLY A N 1
ATOM 712 C CA . GLY A 1 90 ? 2.958 5.636 -2.076 1.00 87.62 90 GLY A CA 1
ATOM 713 C C . GLY A 1 90 ? 3.783 4.482 -2.639 1.00 87.62 90 GLY A C 1
ATOM 714 O O . GLY A 1 90 ? 4.405 3.753 -1.870 1.00 87.62 90 GLY A O 1
ATOM 715 N N . ALA A 1 91 ? 3.833 4.325 -3.962 1.00 86.25 91 ALA A N 1
ATOM 716 C CA . ALA A 1 91 ? 4.737 3.375 -4.612 1.00 86.25 91 ALA A CA 1
ATOM 717 C C . ALA A 1 91 ? 5.406 3.965 -5.852 1.00 86.25 91 ALA A C 1
ATOM 719 O O . ALA A 1 91 ? 4.917 4.907 -6.476 1.00 86.25 91 ALA A O 1
ATOM 720 N N . MET A 1 92 ? 6.544 3.383 -6.208 1.00 84.81 92 MET A N 1
ATOM 721 C CA . MET A 1 92 ? 7.366 3.782 -7.341 1.00 84.81 92 MET A CA 1
ATOM 722 C C . MET A 1 92 ? 8.051 2.537 -7.902 1.00 84.81 92 MET A C 1
ATOM 724 O O . MET A 1 92 ? 8.542 1.720 -7.121 1.00 84.81 92 MET A O 1
ATOM 728 N N . LEU A 1 93 ? 8.093 2.398 -9.228 1.00 82.19 93 LEU A N 1
ATOM 729 C CA . LEU A 1 93 ? 8.872 1.354 -9.893 1.00 82.19 93 LEU A CA 1
ATOM 730 C C . LEU A 1 93 ? 10.153 1.966 -10.433 1.00 82.19 93 LEU A C 1
ATOM 732 O O . LEU A 1 93 ? 10.118 2.978 -11.128 1.00 82.19 93 LEU A O 1
ATOM 736 N N . ILE A 1 94 ? 11.273 1.338 -10.109 1.00 78.06 94 ILE A N 1
ATOM 737 C CA . ILE A 1 94 ? 12.598 1.830 -10.457 1.00 78.06 94 ILE A CA 1
ATOM 738 C C . ILE A 1 94 ? 13.302 0.703 -11.186 1.00 78.06 94 ILE A C 1
ATOM 740 O O . ILE A 1 94 ? 13.348 -0.417 -10.671 1.00 78.06 94 ILE A O 1
ATOM 744 N N . ASP A 1 95 ? 13.865 0.995 -12.354 1.00 77.00 95 ASP A N 1
ATOM 745 C CA . ASP A 1 95 ? 14.751 0.037 -12.997 1.00 77.00 95 ASP A CA 1
ATOM 746 C C . ASP A 1 95 ? 16.027 -0.123 -12.155 1.00 77.00 95 ASP A C 1
ATOM 748 O O . ASP A 1 95 ? 16.616 0.837 -11.654 1.00 77.00 95 ASP A O 1
ATOM 752 N N . SER A 1 96 ? 16.464 -1.368 -12.006 1.00 72.25 96 SER A N 1
ATOM 753 C CA . SER A 1 96 ? 17.730 -1.755 -11.393 1.00 72.25 96 SER A CA 1
ATOM 754 C C . SER A 1 96 ? 18.927 -0.910 -11.858 1.00 72.25 96 SER A C 1
ATOM 756 O O . SER A 1 96 ? 19.797 -0.585 -11.045 1.00 72.25 96 SER A O 1
ATOM 758 N N . SER A 1 97 ? 18.940 -0.492 -13.127 1.00 72.62 97 SER A N 1
ATOM 759 C CA . SER A 1 97 ? 19.964 0.380 -13.712 1.00 72.62 97 SER A CA 1
ATOM 760 C C . SER A 1 97 ? 20.018 1.774 -13.051 1.00 72.62 97 SER A C 1
ATOM 762 O O . SER A 1 97 ? 21.100 2.338 -12.853 1.00 72.62 97 SER A O 1
ATOM 764 N N . GLU A 1 98 ? 18.877 2.288 -12.587 1.00 69.81 98 GLU A N 1
ATOM 765 C CA . GLU A 1 98 ? 18.700 3.630 -12.018 1.00 69.81 98 GLU A CA 1
ATOM 766 C C . GLU A 1 98 ? 18.800 3.684 -10.481 1.00 69.81 98 GLU A C 1
ATOM 768 O O . GLU A 1 98 ? 18.796 4.769 -9.891 1.00 69.81 98 GLU A O 1
ATOM 773 N N . ILE A 1 99 ? 18.967 2.546 -9.794 1.00 69.88 99 ILE A N 1
ATOM 774 C CA . ILE A 1 99 ? 19.074 2.476 -8.318 1.00 69.88 99 ILE A CA 1
ATOM 775 C C . ILE A 1 99 ? 20.175 3.400 -7.762 1.00 69.88 99 ILE A C 1
ATOM 777 O O . ILE A 1 99 ? 20.042 3.967 -6.671 1.00 69.88 99 ILE A O 1
ATOM 781 N N . HIS A 1 100 ? 21.255 3.600 -8.519 1.00 66.31 100 HIS A N 1
ATOM 782 C CA . HIS A 1 100 ? 22.360 4.496 -8.167 1.00 66.31 100 HIS A CA 1
ATOM 783 C C . HIS A 1 100 ? 21.911 5.959 -7.974 1.00 66.31 100 HIS A C 1
ATOM 785 O O . HIS A 1 100 ? 22.489 6.681 -7.158 1.00 66.31 100 HIS A O 1
ATOM 791 N N . VAL A 1 101 ? 20.851 6.390 -8.667 1.00 62.78 101 VAL A N 1
ATOM 792 C CA . VAL A 1 101 ? 20.287 7.748 -8.593 1.00 62.78 101 VAL A CA 1
ATOM 793 C C . VAL A 1 101 ? 19.504 7.952 -7.291 1.00 62.78 101 VAL A C 1
ATOM 795 O O . VAL A 1 101 ? 19.565 9.025 -6.687 1.00 62.78 101 VAL A O 1
ATOM 798 N N . LEU A 1 102 ? 18.826 6.915 -6.791 1.00 62.62 102 LEU A N 1
ATOM 799 C CA . LEU A 1 102 ? 18.052 6.995 -5.548 1.00 62.62 102 LEU A CA 1
ATOM 800 C C . LEU A 1 102 ? 18.921 7.022 -4.302 1.00 62.62 102 LEU A C 1
ATOM 802 O O . LEU A 1 102 ? 18.624 7.779 -3.379 1.00 62.62 102 LEU A O 1
ATOM 806 N N . LYS A 1 103 ? 20.029 6.274 -4.283 1.00 58.03 103 LYS A N 1
ATOM 807 C CA . LYS A 1 103 ? 20.963 6.308 -3.148 1.00 58.03 103 LYS A CA 1
ATOM 808 C C . LYS A 1 103 ? 21.459 7.729 -2.852 1.00 58.03 103 LYS A C 1
ATOM 810 O O . LYS A 1 103 ? 21.625 8.068 -1.689 1.00 58.03 103 LYS A O 1
ATOM 815 N N . LYS A 1 104 ? 21.597 8.592 -3.868 1.00 54.62 104 LYS A N 1
ATOM 816 C CA . LYS A 1 104 ? 21.939 10.016 -3.684 1.00 54.62 104 LYS A CA 1
ATOM 817 C C . LYS A 1 104 ? 20.812 10.867 -3.085 1.00 54.62 104 LYS A C 1
ATOM 819 O O . LYS A 1 104 ? 21.107 11.836 -2.395 1.00 54.62 104 LYS A O 1
ATOM 824 N N . ARG A 1 105 ? 19.539 10.547 -3.345 1.00 53.06 105 ARG A N 1
ATOM 825 C CA . ARG A 1 105 ? 18.383 11.312 -2.831 1.00 53.06 105 ARG A CA 1
ATOM 826 C C . ARG A 1 105 ? 18.014 10.972 -1.388 1.00 53.06 105 ARG A C 1
ATOM 828 O O . ARG A 1 105 ? 17.468 11.827 -0.707 1.00 53.06 105 ARG A O 1
ATOM 835 N N . TYR A 1 106 ? 18.317 9.756 -0.940 1.00 49.25 106 TYR A N 1
ATOM 836 C CA . TYR A 1 106 ? 17.982 9.255 0.399 1.00 49.25 106 TYR A CA 1
ATOM 837 C C . TYR A 1 106 ? 19.143 9.331 1.412 1.00 49.25 106 TYR A C 1
ATOM 839 O O . TYR A 1 106 ? 19.002 8.865 2.535 1.00 49.25 106 TYR A O 1
ATOM 847 N N . GLN A 1 107 ? 20.287 9.904 1.020 1.00 43.84 107 GLN A N 1
ATOM 848 C CA . GLN A 1 107 ? 21.455 10.182 1.878 1.00 43.84 107 GLN A CA 1
ATOM 849 C C . GLN A 1 107 ? 21.507 11.654 2.351 1.00 43.84 107 GLN A C 1
ATOM 851 O O . GLN A 1 107 ? 22.574 12.146 2.709 1.00 43.84 107 GLN A O 1
ATOM 856 N N . ARG A 1 108 ? 20.380 12.374 2.309 1.00 37.25 108 ARG A N 1
ATOM 857 C CA . ARG A 1 108 ? 20.232 13.718 2.886 1.00 37.25 108 ARG A CA 1
ATOM 858 C C . ARG A 1 108 ? 19.379 13.666 4.137 1.00 37.25 108 ARG A C 1
ATOM 860 O O . ARG A 1 108 ? 18.377 12.921 4.100 1.00 37.25 108 ARG A O 1
#